Protein AF-A0A662H069-F1 (afdb_monomer_lite)

pLDDT: mean 81.94, std 18.05, range [30.98, 95.56]

Secondary structure (DSSP, 8-state):
---TT--S----------GGG--S--PPPGGGGGPPPPPPEEEE-SSSS--EEEE--GGGS-GGGEETTEE-HHHHHHHHHHHHHHHHHHHHHHHT-

Structure (mmCIF, N/CA/C/O backbone):
data_AF-A0A662H069-F1
#
_entry.id   AF-A0A662H069-F1
#
loop_
_atom_site.group_PDB
_atom_site.id
_atom_site.type_symbol
_atom_site.label_atom_id
_atom_site.label_alt_id
_atom_site.label_comp_id
_atom_site.label_asym_id
_atom_site.label_entity_id
_atom_site.label_seq_id
_atom_site.pdbx_PDB_ins_code
_atom_site.Cartn_x
_atom_site.Cartn_y
_atom_site.Cartn_z
_atom_site.occupancy
_atom_site.B_iso_or_equiv
_atom_site.auth_seq_id
_atom_site.auth_comp_id
_atom_site.auth_asym_id
_atom_site.auth_atom_id
_atom_site.pdbx_PDB_model_num
ATOM 1 N N . MET A 1 1 ? 33.102 15.039 -13.408 1.00 33.97 1 MET A N 1
ATOM 2 C CA . MET A 1 1 ? 32.515 14.651 -12.109 1.00 33.97 1 MET A CA 1
ATOM 3 C C . MET A 1 1 ? 31.035 15.016 -12.156 1.00 33.97 1 MET A C 1
ATOM 5 O O . MET A 1 1 ? 30.720 16.193 -12.072 1.00 33.97 1 MET A O 1
ATOM 9 N N . LYS A 1 2 ? 30.153 14.058 -12.478 1.00 30.98 2 LYS A N 1
ATOM 10 C CA . LYS A 1 2 ? 28.700 14.290 -12.577 1.00 30.98 2 LYS A CA 1
ATOM 11 C C . LYS A 1 2 ? 28.048 13.810 -11.280 1.00 30.98 2 LYS A C 1
ATOM 13 O O . LYS A 1 2 ? 28.227 12.659 -10.898 1.00 30.98 2 LYS A O 1
ATOM 18 N N . ASN A 1 3 ? 27.351 14.721 -10.608 1.00 40.41 3 ASN A N 1
ATOM 19 C CA . ASN A 1 3 ? 26.597 14.473 -9.384 1.00 40.41 3 ASN A CA 1
ATOM 20 C C . ASN A 1 3 ? 25.344 13.647 -9.711 1.00 40.41 3 ASN A C 1
ATOM 22 O O . ASN A 1 3 ? 24.364 14.209 -10.187 1.00 40.41 3 ASN A O 1
ATOM 26 N N . TYR A 1 4 ? 25.358 12.343 -9.432 1.00 40.56 4 TYR A N 1
ATOM 27 C CA . TYR A 1 4 ? 24.190 11.456 -9.578 1.00 40.56 4 TYR A CA 1
ATOM 28 C C . TYR A 1 4 ? 23.451 11.246 -8.247 1.00 40.56 4 TYR A C 1
ATOM 30 O O . TYR A 1 4 ? 23.030 10.147 -7.914 1.00 40.56 4 TYR A O 1
ATOM 38 N N . LEU A 1 5 ? 23.314 12.321 -7.468 1.00 38.25 5 LEU A N 1
ATOM 39 C CA . LEU A 1 5 ? 22.438 12.373 -6.288 1.00 38.25 5 LEU A CA 1
ATOM 40 C C . LEU A 1 5 ? 21.111 13.098 -6.576 1.00 38.25 5 LEU A C 1
ATOM 42 O O . LEU A 1 5 ? 20.307 13.270 -5.669 1.00 38.25 5 LEU A O 1
ATOM 46 N N . ASN A 1 6 ? 20.866 13.507 -7.824 1.00 37.88 6 ASN A N 1
ATOM 47 C CA . ASN A 1 6 ? 19.709 14.316 -8.201 1.00 37.88 6 ASN A CA 1
ATOM 48 C C . ASN A 1 6 ? 18.981 13.722 -9.407 1.00 37.88 6 ASN A C 1
ATOM 50 O O . ASN A 1 6 ? 19.111 14.247 -10.503 1.00 37.88 6 ASN A O 1
ATOM 54 N N . ASP A 1 7 ? 18.221 12.650 -9.198 1.00 37.69 7 ASP A N 1
ATOM 55 C CA . ASP A 1 7 ? 16.998 12.433 -9.988 1.00 37.69 7 ASP A CA 1
ATOM 56 C C . ASP A 1 7 ? 15.913 11.680 -9.200 1.00 37.69 7 ASP A C 1
ATOM 58 O O . ASP A 1 7 ? 15.023 11.038 -9.752 1.00 37.69 7 ASP A O 1
ATOM 62 N N . VAL A 1 8 ? 15.892 11.859 -7.871 1.00 44.19 8 VAL A N 1
ATOM 63 C CA . VAL A 1 8 ? 14.586 11.947 -7.210 1.00 44.19 8 VAL A CA 1
ATOM 64 C C . VAL A 1 8 ? 14.015 13.274 -7.679 1.00 44.19 8 VAL A C 1
ATOM 66 O O . VAL A 1 8 ? 14.314 14.330 -7.122 1.00 44.19 8 VAL A O 1
ATOM 69 N N . VAL A 1 9 ? 13.264 13.225 -8.776 1.00 44.34 9 VAL A N 1
ATOM 70 C CA . VAL A 1 9 ? 12.478 14.352 -9.255 1.00 44.34 9 VAL A CA 1
ATOM 71 C C . VAL A 1 9 ? 11.666 14.840 -8.057 1.00 44.34 9 VAL A C 1
ATOM 73 O O . VAL A 1 9 ? 10.742 14.164 -7.605 1.00 44.34 9 VAL A O 1
ATOM 76 N N . MET A 1 10 ? 12.011 16.020 -7.532 1.00 40.28 10 MET A N 1
ATOM 77 C CA . MET A 1 10 ? 11.160 16.805 -6.637 1.00 40.28 10 MET A CA 1
ATOM 78 C C . MET A 1 10 ? 9.925 17.303 -7.403 1.00 40.28 10 MET A C 1
ATOM 80 O O . MET A 1 10 ? 9.614 18.492 -7.436 1.00 40.28 10 MET A O 1
ATOM 84 N 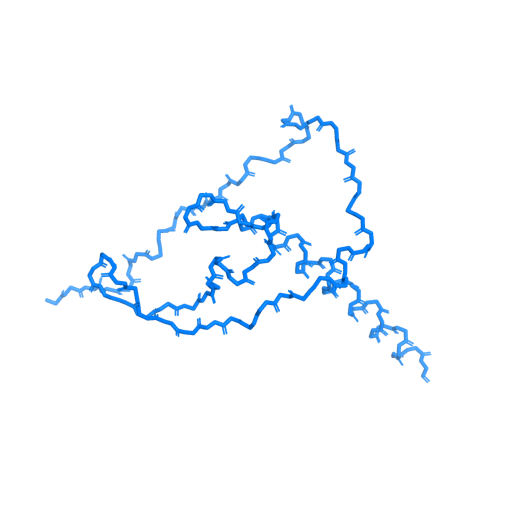N . ALA A 1 11 ? 9.201 16.405 -8.059 1.00 44.25 11 ALA A N 1
ATOM 85 C CA . ALA A 1 11 ? 7.818 16.650 -8.366 1.00 44.25 11 ALA A CA 1
ATOM 86 C C . ALA A 1 11 ? 7.117 16.407 -7.039 1.00 44.25 11 ALA A C 1
ATOM 88 O O . ALA A 1 11 ? 7.017 15.273 -6.577 1.00 44.25 11 ALA A O 1
ATOM 89 N N . ASN A 1 12 ? 6.634 17.468 -6.402 1.00 42.88 12 ASN A N 1
ATOM 90 C CA . ASN A 1 12 ? 5.528 17.307 -5.474 1.00 42.88 12 ASN A CA 1
ATOM 91 C C . ASN A 1 12 ? 4.397 16.656 -6.281 1.00 42.88 12 ASN A C 1
ATOM 93 O O . ASN A 1 12 ? 3.658 17.353 -6.979 1.00 42.88 12 ASN A O 1
ATOM 97 N N . ILE A 1 13 ? 4.312 15.319 -6.261 1.00 58.97 13 ILE A N 1
ATOM 98 C CA . ILE A 1 13 ? 3.253 14.567 -6.929 1.00 58.97 13 ILE A CA 1
ATOM 99 C C . ILE A 1 13 ? 1.986 14.868 -6.139 1.00 58.97 13 ILE A C 1
ATOM 101 O O . ILE A 1 13 ? 1.609 14.175 -5.197 1.00 58.97 13 ILE A O 1
ATOM 105 N N . THR A 1 14 ? 1.339 15.969 -6.503 1.00 65.25 14 THR A N 1
ATOM 106 C CA . THR A 1 14 ? 0.010 16.284 -6.013 1.00 65.25 14 THR A CA 1
ATOM 107 C C . THR A 1 14 ? -0.920 15.317 -6.708 1.00 65.25 14 THR A C 1
ATOM 109 O O . THR A 1 14 ? -1.137 15.419 -7.911 1.00 65.25 14 THR A O 1
ATOM 112 N N . ILE A 1 15 ? -1.452 14.358 -5.959 1.00 74.12 15 ILE A N 1
ATOM 113 C CA . ILE A 1 15 ? -2.49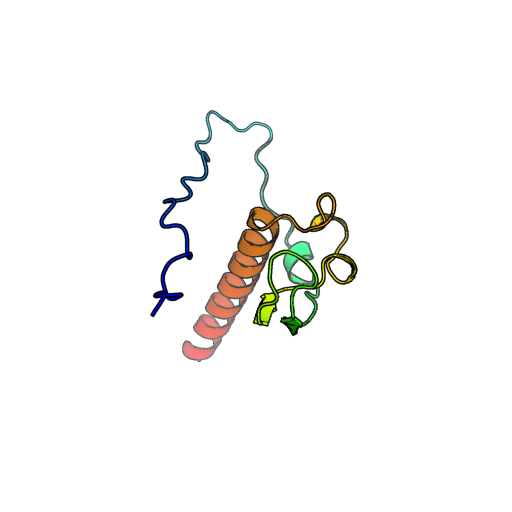1 13.465 -6.453 1.00 74.12 15 ILE A CA 1
ATOM 114 C C . ILE A 1 15 ? -3.824 14.217 -6.327 1.00 74.12 15 ILE A C 1
ATOM 116 O O . ILE A 1 15 ? -4.311 14.369 -5.202 1.00 74.12 15 ILE A O 1
ATOM 120 N N . PRO A 1 16 ? -4.459 14.677 -7.426 1.00 73.31 16 PRO A N 1
ATOM 121 C CA . PRO A 1 16 ? -5.770 15.307 -7.341 1.00 73.31 16 PRO A CA 1
ATOM 122 C C . PRO A 1 16 ? -6.759 14.263 -6.814 1.00 73.31 16 PRO A C 1
ATOM 124 O O . PRO A 1 16 ? -6.981 13.229 -7.439 1.00 73.31 16 PRO A O 1
ATOM 127 N N . SER A 1 17 ? -7.284 14.489 -5.610 1.00 78.81 17 SER A N 1
ATOM 128 C CA . SER A 1 17 ? -8.059 13.482 -4.867 1.00 78.81 17 SER A CA 1
ATOM 129 C C . SER A 1 17 ? -9.258 14.094 -4.133 1.00 78.81 17 SER A C 1
ATOM 131 O O . SER A 1 17 ? -9.789 13.510 -3.189 1.00 78.81 17 SER A O 1
ATOM 133 N N . LEU A 1 18 ? -9.719 15.273 -4.552 1.00 87.62 18 LEU A N 1
ATOM 134 C CA . LEU A 1 18 ? -10.919 15.882 -3.973 1.00 87.62 18 LEU A CA 1
ATOM 135 C C . LEU A 1 18 ? -12.165 15.052 -4.309 1.00 87.62 18 LEU A C 1
ATOM 137 O O . LEU A 1 18 ? -12.250 14.462 -5.385 1.00 87.62 18 LEU A O 1
ATOM 141 N N . SER A 1 19 ? -13.140 15.030 -3.396 1.00 87.50 19 SER A N 1
ATOM 142 C CA . SER A 1 19 ? -14.399 14.285 -3.5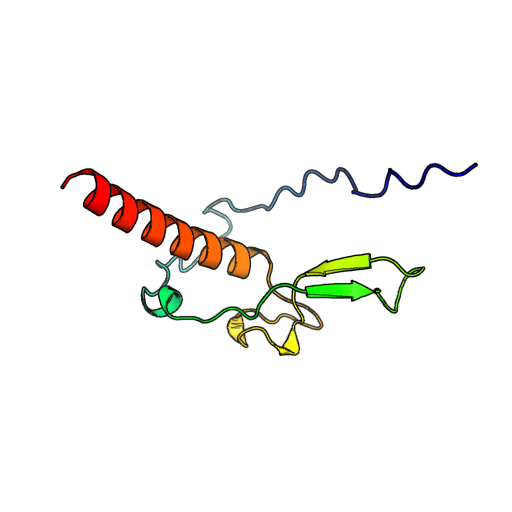61 1.00 87.50 19 SER A CA 1
ATOM 143 C C . SER A 1 19 ? -15.163 14.683 -4.823 1.00 87.50 19 SER A C 1
ATOM 145 O O . SER A 1 19 ? -15.726 13.820 -5.477 1.00 87.50 19 SER A O 1
ATOM 147 N N . LYS A 1 20 ? -15.095 15.959 -5.228 1.00 90.56 20 LYS A N 1
ATOM 148 C CA . LYS A 1 20 ? -15.706 16.471 -6.470 1.00 90.56 20 LYS A CA 1
ATOM 149 C C . LYS A 1 20 ? -15.197 15.813 -7.761 1.00 90.56 20 LYS A C 1
ATOM 151 O O . LYS A 1 20 ? -15.783 16.024 -8.810 1.00 90.56 20 LYS A O 1
ATOM 156 N N . PHE A 1 21 ? -14.090 15.072 -7.693 1.00 87.56 21 PHE A N 1
ATOM 157 C CA . PHE A 1 21 ? -13.529 14.314 -8.814 1.00 87.56 21 PHE A CA 1
ATOM 158 C C . PHE A 1 21 ? -13.792 12.804 -8.688 1.00 87.56 21 PHE A C 1
ATOM 160 O O . PHE A 1 21 ? -13.095 12.010 -9.317 1.00 87.56 21 PHE A O 1
ATOM 167 N N . LYS A 1 22 ? -14.725 12.386 -7.822 1.00 90.75 22 LYS A N 1
ATOM 168 C CA . LYS A 1 22 ? -15.025 10.979 -7.543 1.00 90.75 22 LYS A CA 1
ATOM 169 C C . LYS A 1 22 ? -16.527 10.740 -7.521 1.00 90.75 22 LYS A C 1
ATOM 171 O O . LYS A 1 22 ? -17.281 11.525 -6.960 1.00 90.75 22 LYS A O 1
ATOM 176 N N . GLU A 1 23 ? -16.924 9.587 -8.033 1.00 90.69 23 GLU A N 1
ATOM 177 C CA . GLU A 1 23 ? -18.284 9.063 -7.944 1.00 90.69 23 GLU A CA 1
ATOM 178 C C . GLU A 1 23 ? -18.237 7.630 -7.400 1.00 90.69 23 GLU A C 1
ATOM 180 O O . GLU A 1 23 ? -17.207 6.959 -7.488 1.00 90.69 23 GLU A O 1
ATOM 185 N N . GLY A 1 24 ? -19.335 7.162 -6.796 1.00 91.62 24 GLY A N 1
ATOM 186 C CA . GLY A 1 24 ? -19.439 5.779 -6.311 1.00 91.62 24 GLY A CA 1
ATOM 187 C C . GLY A 1 24 ? -18.474 5.412 -5.174 1.00 91.62 24 GLY A C 1
ATOM 188 O O . GLY A 1 24 ? -18.031 4.261 -5.105 1.00 91.62 24 GLY A O 1
ATOM 189 N N . ILE A 1 25 ? -18.139 6.376 -4.304 1.00 91.06 25 ILE A N 1
ATOM 190 C CA . ILE A 1 25 ? -17.266 6.173 -3.136 1.00 91.06 25 ILE A CA 1
ATOM 191 C C . ILE A 1 25 ? -17.881 5.111 -2.219 1.00 91.06 25 ILE A C 1
ATOM 193 O O . ILE A 1 25 ? -19.045 5.208 -1.834 1.00 91.06 25 ILE A O 1
ATOM 197 N N . ARG A 1 26 ? -17.082 4.099 -1.884 1.00 90.56 26 ARG A N 1
ATOM 198 C CA . ARG A 1 26 ? -17.444 2.967 -1.029 1.00 90.56 26 ARG A CA 1
ATOM 199 C C . ARG A 1 26 ? -16.275 2.641 -0.110 1.00 90.56 26 ARG A C 1
ATOM 201 O O . ARG A 1 26 ? -15.124 2.894 -0.472 1.00 90.56 26 ARG A O 1
ATOM 208 N N . ASP A 1 27 ? -16.582 2.068 1.045 1.00 88.81 27 ASP A N 1
ATOM 209 C CA . ASP A 1 27 ? -15.558 1.558 1.949 1.00 88.81 27 ASP A CA 1
ATOM 210 C C . ASP A 1 27 ? -14.843 0.349 1.336 1.00 88.81 27 ASP A C 1
ATOM 212 O O . ASP A 1 27 ? -15.414 -0.407 0.543 1.00 88.81 27 ASP A O 1
ATOM 216 N N . LEU A 1 28 ? -13.573 0.173 1.704 1.00 85.56 28 LEU A N 1
ATOM 217 C CA . LEU A 1 28 ? -12.815 -1.022 1.347 1.00 85.56 28 LEU A CA 1
ATOM 218 C C . LEU A 1 28 ? -13.417 -2.239 2.051 1.00 85.56 28 LEU A C 1
ATOM 220 O O . LEU A 1 28 ? -13.652 -2.214 3.260 1.00 85.56 28 LEU A O 1
ATOM 224 N N . ASP A 1 29 ? -13.614 -3.316 1.293 1.00 84.69 29 ASP A N 1
ATOM 225 C CA . ASP A 1 29 ? -14.075 -4.586 1.844 1.00 84.69 29 ASP A CA 1
ATOM 226 C C . ASP A 1 29 ? -13.067 -5.094 2.898 1.00 84.69 29 ASP A C 1
ATOM 228 O O . ASP A 1 29 ? -11.870 -5.179 2.600 1.00 84.69 29 ASP A O 1
ATOM 232 N N . PRO A 1 30 ? -13.503 -5.451 4.122 1.00 82.19 30 PRO A N 1
ATOM 233 C CA . PRO A 1 30 ? -12.619 -5.987 5.155 1.00 82.19 30 PRO A CA 1
ATOM 234 C C . PRO A 1 30 ? -11.794 -7.204 4.713 1.00 82.19 30 PRO A C 1
ATOM 236 O O . PRO A 1 30 ? -10.688 -7.395 5.218 1.00 82.19 30 PRO A O 1
ATOM 239 N N . SER A 1 31 ? -12.276 -8.002 3.755 1.00 85.06 31 SER A N 1
ATOM 240 C CA . SER A 1 31 ? -11.536 -9.133 3.171 1.00 85.06 31 SER A CA 1
ATOM 241 C C . SER A 1 31 ? -10.211 -8.719 2.518 1.00 85.06 31 SER A C 1
ATOM 243 O O . SER A 1 31 ? -9.283 -9.526 2.452 1.00 85.06 31 SER A O 1
ATOM 245 N N . MET A 1 32 ? -10.054 -7.442 2.144 1.00 86.12 32 MET A N 1
ATOM 246 C CA . MET A 1 32 ? -8.790 -6.876 1.652 1.00 86.12 32 MET A CA 1
ATOM 247 C C . MET A 1 32 ? -7.644 -7.009 2.669 1.00 86.12 32 MET A C 1
ATOM 249 O O . MET A 1 32 ? -6.466 -7.022 2.303 1.00 86.12 32 MET A O 1
ATOM 253 N N . LEU A 1 33 ? -7.961 -7.154 3.960 1.00 86.00 33 LEU A N 1
ATOM 254 C CA . LEU A 1 33 ? -6.972 -7.404 5.005 1.00 86.00 33 LEU A CA 1
ATOM 255 C C . LEU A 1 33 ? -6.293 -8.770 4.883 1.00 86.00 33 LEU A C 1
ATOM 257 O O . LEU A 1 33 ? -5.145 -8.895 5.310 1.00 86.00 33 LEU A O 1
ATOM 261 N N . GLU A 1 34 ? -6.954 -9.759 4.288 1.00 89.25 34 GLU A N 1
ATOM 262 C CA . GLU A 1 34 ? -6.441 -11.129 4.161 1.00 89.25 34 GLU A CA 1
ATOM 263 C C . GLU A 1 34 ? -5.524 -11.301 2.939 1.00 89.25 34 GLU A C 1
ATOM 265 O O . GLU A 1 34 ? -4.844 -12.315 2.782 1.00 89.25 34 GLU A O 1
ATOM 270 N N . ILE A 1 35 ? -5.439 -10.273 2.091 1.00 89.69 35 ILE A N 1
ATOM 271 C CA . ILE A 1 35 ? -4.615 -10.280 0.884 1.00 89.69 35 ILE A CA 1
ATOM 272 C C . ILE A 1 35 ? -3.144 -10.394 1.256 1.00 89.69 35 ILE A C 1
ATOM 274 O O . ILE A 1 35 ? -2.613 -9.583 2.020 1.00 89.69 35 ILE A O 1
ATOM 278 N N . ARG A 1 36 ? -2.461 -11.385 0.689 1.00 90.50 36 ARG A N 1
ATOM 279 C CA . ARG A 1 36 ? -1.018 -11.549 0.856 1.00 90.50 36 ARG A CA 1
ATOM 280 C C . ARG A 1 36 ? -0.303 -10.761 -0.229 1.00 90.50 36 ARG A C 1
ATOM 282 O O . ARG A 1 36 ? -0.469 -11.043 -1.411 1.00 90.50 36 ARG A O 1
ATOM 289 N N . LEU A 1 37 ? 0.468 -9.765 0.192 1.00 93.12 37 LEU A N 1
ATOM 290 C CA . LEU A 1 37 ? 1.402 -9.080 -0.691 1.00 93.12 37 LEU A CA 1
ATOM 291 C C . LEU A 1 37 ? 2.691 -9.915 -0.769 1.00 93.12 37 LEU A C 1
ATOM 293 O O . LEU A 1 37 ? 3.107 -10.455 0.263 1.00 93.12 37 LEU A O 1
ATOM 297 N N . PRO A 1 38 ? 3.312 -10.043 -1.953 1.00 94.69 38 PRO A N 1
ATOM 298 C CA . PRO A 1 38 ? 4.627 -10.657 -2.076 1.00 94.69 38 PRO A CA 1
ATOM 299 C C . PRO A 1 38 ? 5.665 -9.845 -1.283 1.00 94.69 38 PRO A C 1
ATOM 301 O O . PRO A 1 38 ? 5.430 -8.674 -0.974 1.00 94.69 38 PRO A O 1
ATOM 304 N N . PRO A 1 39 ? 6.813 -10.434 -0.918 1.00 93.94 39 PRO A N 1
ATOM 305 C CA . PRO A 1 39 ? 7.888 -9.675 -0.295 1.00 93.94 39 PRO A CA 1
ATOM 306 C C . PRO A 1 39 ? 8.460 -8.644 -1.285 1.00 93.94 39 PRO A C 1
ATOM 308 O O . PRO A 1 39 ? 8.598 -8.960 -2.471 1.00 93.94 39 PRO A O 1
ATOM 311 N N . PRO A 1 40 ? 8.831 -7.434 -0.825 1.00 94.00 40 PRO A N 1
ATOM 312 C CA . PRO A 1 40 ? 9.584 -6.504 -1.656 1.00 94.00 40 PRO A CA 1
ATOM 313 C C . PRO A 1 40 ? 10.960 -7.094 -1.989 1.00 94.00 40 PRO A C 1
ATOM 315 O O . PRO A 1 40 ? 11.526 -7.864 -1.207 1.00 94.00 40 PRO A O 1
ATOM 318 N N . ARG A 1 41 ? 11.508 -6.726 -3.146 1.00 94.44 41 ARG A N 1
ATOM 319 C CA . ARG A 1 41 ? 12.796 -7.219 -3.649 1.00 94.44 41 ARG A CA 1
ATOM 320 C C . ARG A 1 41 ? 13.713 -6.069 -4.022 1.00 94.44 41 ARG A C 1
ATOM 322 O O . ARG A 1 41 ? 13.242 -4.990 -4.369 1.00 94.44 41 ARG A O 1
ATOM 329 N N . ILE A 1 42 ? 15.012 -6.344 -3.977 1.00 92.94 42 ILE A N 1
ATOM 330 C CA . ILE A 1 42 ? 16.036 -5.518 -4.614 1.00 92.94 42 ILE A CA 1
ATOM 331 C C . ILE A 1 42 ? 16.293 -6.115 -5.998 1.00 92.94 42 ILE A C 1
ATOM 333 O O . ILE A 1 42 ? 16.476 -7.330 -6.103 1.00 92.94 42 ILE A O 1
ATOM 337 N N . TYR A 1 43 ? 16.294 -5.297 -7.042 1.00 89.12 43 TYR A N 1
ATOM 338 C CA . TYR A 1 43 ? 16.580 -5.740 -8.407 1.00 89.12 43 TYR A CA 1
ATOM 339 C C . TYR A 1 43 ? 17.329 -4.660 -9.185 1.00 89.12 43 TYR A C 1
ATOM 341 O O . TYR A 1 43 ? 17.296 -3.486 -8.826 1.00 89.12 43 TYR A O 1
ATOM 349 N N . GLU A 1 44 ? 18.022 -5.067 -10.245 1.00 90.62 44 GLU A N 1
ATOM 350 C CA . GLU A 1 44 ? 18.643 -4.144 -11.191 1.00 90.62 44 GLU A CA 1
ATOM 351 C C . GLU A 1 44 ? 17.683 -3.892 -12.353 1.00 90.62 44 GLU A C 1
ATOM 353 O O . GLU A 1 44 ? 17.167 -4.834 -12.961 1.00 90.62 44 GLU A O 1
ATOM 358 N N . ARG A 1 45 ? 17.407 -2.620 -12.647 1.00 86.81 45 ARG A N 1
ATOM 359 C CA . ARG A 1 45 ? 16.549 -2.251 -13.771 1.00 86.81 45 ARG A CA 1
ATOM 360 C C . ARG A 1 45 ? 17.274 -2.521 -15.090 1.00 86.81 45 ARG A C 1
ATOM 362 O O . ARG A 1 45 ? 18.400 -2.073 -15.286 1.00 86.81 45 ARG A O 1
ATOM 369 N N . VAL A 1 46 ? 16.602 -3.241 -15.987 1.00 83.25 46 VAL A N 1
ATOM 370 C CA . VAL A 1 46 ? 17.156 -3.644 -17.292 1.00 83.25 46 VAL A CA 1
ATOM 371 C C . VAL A 1 46 ? 17.195 -2.469 -18.281 1.00 83.25 46 VAL A C 1
ATOM 373 O O . VAL A 1 46 ? 18.077 -2.412 -19.134 1.00 83.25 46 VAL A O 1
ATOM 376 N N . GLU A 1 47 ? 16.276 -1.510 -18.145 1.00 73.50 47 GLU A N 1
ATOM 377 C CA . GLU A 1 47 ? 16.167 -0.321 -19.000 1.00 73.50 47 GLU A CA 1
ATOM 378 C C . GLU A 1 47 ? 16.685 0.954 -18.299 1.00 73.50 47 GLU A C 1
ATOM 380 O O . GLU A 1 47 ? 16.753 1.034 -17.069 1.00 73.50 47 GLU A O 1
ATOM 38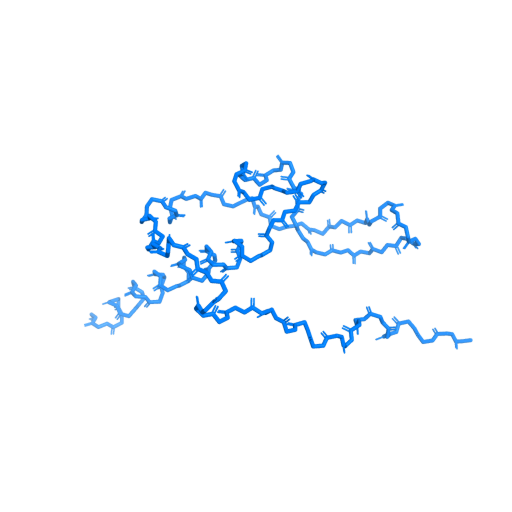5 N N . ASP A 1 48 ? 17.066 1.964 -19.088 1.00 58.03 48 ASP A N 1
ATOM 386 C CA . ASP A 1 48 ? 17.521 3.287 -18.628 1.00 58.03 48 ASP A CA 1
ATOM 387 C C . ASP A 1 48 ? 18.746 3.288 -17.697 1.00 58.03 48 ASP A C 1
ATOM 389 O O . ASP A 1 48 ? 18.711 3.786 -16.568 1.00 58.03 48 ASP A O 1
ATOM 393 N N . GLY A 1 49 ? 19.867 2.769 -18.207 1.00 63.03 49 GLY A N 1
ATOM 394 C CA . GLY A 1 49 ? 21.201 3.037 -17.656 1.00 63.03 49 GLY A CA 1
ATOM 395 C C . GLY A 1 49 ? 21.648 2.158 -16.489 1.00 63.03 49 GLY A C 1
ATOM 396 O O . GLY A 1 49 ? 22.767 2.357 -16.023 1.00 63.03 49 GLY A O 1
ATOM 397 N N . GLY A 1 50 ? 20.836 1.179 -16.073 1.00 69.56 50 GLY A N 1
ATOM 398 C CA . GLY A 1 50 ? 21.164 0.257 -14.985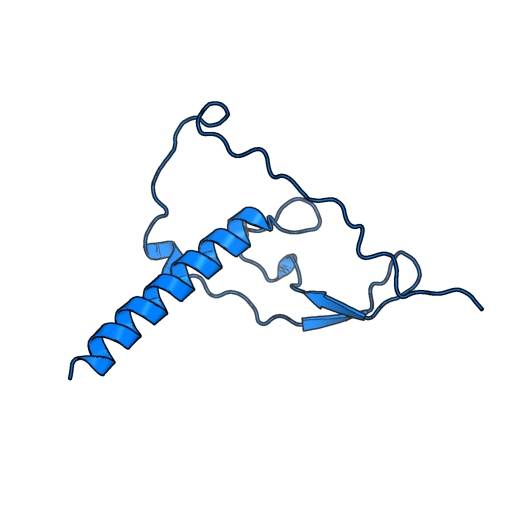 1.00 69.56 50 GLY A CA 1
ATOM 399 C C . GLY A 1 50 ? 21.127 0.943 -13.617 1.00 69.56 50 GLY A C 1
ATOM 400 O O . GLY A 1 50 ? 21.708 2.005 -13.393 1.00 69.56 50 GLY A O 1
ATOM 401 N N . GLY A 1 51 ? 20.412 0.347 -12.671 1.00 81.94 51 GLY A N 1
ATOM 402 C CA . GLY A 1 51 ? 20.296 0.890 -11.322 1.00 81.94 51 GLY A CA 1
ATOM 403 C C . GLY A 1 51 ? 19.638 -0.102 -10.383 1.00 81.94 51 GLY A C 1
ATOM 404 O O . GLY A 1 51 ? 18.681 -0.772 -10.768 1.00 81.94 51 GLY A O 1
ATOM 405 N N . MET A 1 52 ? 20.160 -0.199 -9.157 1.00 88.12 52 MET A N 1
ATOM 406 C CA . MET A 1 52 ? 19.512 -0.983 -8.109 1.00 88.12 52 MET A CA 1
ATOM 407 C C . MET A 1 52 ? 18.285 -0.247 -7.578 1.00 88.12 52 MET A C 1
ATOM 409 O O . MET A 1 52 ? 18.378 0.891 -7.118 1.00 88.12 52 MET A O 1
ATOM 413 N N . GLU A 1 53 ? 17.155 -0.938 -7.590 1.00 89.25 53 GLU A N 1
ATOM 414 C CA . GLU A 1 53 ? 15.868 -0.469 -7.094 1.00 89.25 53 GLU A CA 1
ATOM 415 C C . GLU A 1 53 ? 15.326 -1.405 -6.017 1.00 89.25 53 GLU A C 1
ATOM 417 O O . GLU A 1 53 ? 15.722 -2.567 -5.919 1.00 89.25 53 GLU A O 1
ATOM 422 N N . ILE A 1 54 ? 14.394 -0.889 -5.213 1.00 90.81 54 ILE A N 1
ATOM 423 C CA . ILE A 1 54 ? 13.611 -1.668 -4.254 1.00 90.81 54 ILE A CA 1
ATOM 424 C C . ILE A 1 54 ? 12.146 -1.543 -4.647 1.00 90.81 54 ILE A C 1
ATOM 426 O O . ILE A 1 54 ? 11.622 -0.432 -4.722 1.00 90.81 54 ILE A O 1
ATOM 430 N N . GLY A 1 55 ? 11.468 -2.667 -4.852 1.00 91.81 55 GLY A N 1
ATOM 431 C CA . GLY A 1 55 ? 10.082 -2.642 -5.301 1.00 91.81 55 GLY A CA 1
ATOM 432 C C . GLY A 1 55 ? 9.403 -4.002 -5.294 1.00 91.81 55 GLY A C 1
ATOM 433 O O . GLY A 1 55 ? 9.822 -4.930 -4.600 1.00 91.81 55 GLY A O 1
ATOM 434 N N . PHE A 1 56 ? 8.331 -4.100 -6.076 1.00 93.69 56 PHE A N 1
ATOM 435 C CA . PHE A 1 56 ? 7.566 -5.324 -6.287 1.00 93.69 56 PHE A CA 1
ATOM 436 C C . PHE A 1 56 ? 7.646 -5.743 -7.750 1.00 93.69 56 PHE A C 1
ATOM 438 O O . PHE A 1 56 ? 7.636 -4.897 -8.640 1.00 93.69 56 PHE A O 1
ATOM 445 N N . ILE A 1 57 ? 7.648 -7.053 -7.982 1.00 93.06 57 ILE A N 1
ATOM 446 C CA . ILE A 1 57 ? 7.437 -7.622 -9.312 1.00 93.06 57 ILE A CA 1
ATOM 447 C C . ILE A 1 57 ? 5.929 -7.611 -9.582 1.00 93.06 57 ILE A C 1
ATOM 449 O O . ILE A 1 57 ? 5.157 -8.188 -8.808 1.00 93.06 57 ILE A O 1
ATOM 453 N N . ALA A 1 58 ? 5.493 -6.916 -10.633 1.00 93.19 58 ALA A N 1
ATOM 454 C CA . ALA A 1 58 ? 4.074 -6.674 -10.898 1.00 93.19 58 ALA A CA 1
ATOM 455 C C . ALA A 1 58 ? 3.290 -7.983 -11.098 1.00 93.19 58 ALA A C 1
ATOM 457 O O . ALA A 1 58 ? 2.174 -8.136 -10.603 1.00 93.19 58 ALA A O 1
ATOM 458 N N . GLU A 1 59 ? 3.906 -8.971 -11.739 1.00 94.75 59 GLU A N 1
ATOM 459 C CA . GLU A 1 59 ? 3.357 -10.296 -12.019 1.00 94.75 59 GLU A CA 1
ATOM 460 C C . GLU A 1 59 ? 3.153 -11.148 -10.761 1.00 94.75 59 GLU A C 1
ATOM 462 O O . GLU A 1 59 ? 2.409 -12.130 -10.795 1.00 94.75 59 GLU A O 1
ATOM 467 N N . GLU A 1 60 ? 3.774 -10.778 -9.641 1.00 95.19 60 GLU A N 1
ATOM 468 C CA . GLU A 1 60 ? 3.596 -11.440 -8.345 1.00 95.19 60 GLU A CA 1
ATOM 469 C C . GLU A 1 60 ? 2.516 -10.764 -7.493 1.00 95.19 60 GLU A C 1
ATOM 471 O O . GLU A 1 60 ? 2.011 -11.356 -6.537 1.00 95.19 60 GLU A O 1
ATOM 476 N N . LEU A 1 61 ? 2.136 -9.527 -7.827 1.00 95.25 61 LEU A N 1
ATOM 477 C CA . LEU A 1 61 ? 1.070 -8.824 -7.124 1.00 95.25 61 LEU A CA 1
ATOM 478 C C . LEU A 1 61 ? -0.302 -9.416 -7.476 1.00 95.25 61 LEU A C 1
ATOM 480 O O . LEU A 1 61 ? -0.496 -9.922 -8.582 1.00 95.25 61 LEU A O 1
ATOM 484 N N . PRO A 1 62 ? -1.291 -9.340 -6.574 1.00 93.81 62 PRO A N 1
ATOM 485 C CA . PRO A 1 62 ? -2.682 -9.630 -6.904 1.00 93.81 62 PRO A CA 1
ATOM 486 C C . PRO A 1 62 ? -3.166 -8.867 -8.145 1.00 93.81 62 PRO A C 1
ATOM 488 O O . PRO A 1 62 ? -2.811 -7.706 -8.331 1.00 93.81 62 PRO A O 1
ATOM 491 N N . GLU A 1 63 ? -4.009 -9.496 -8.966 1.00 93.12 63 GLU A N 1
ATOM 492 C CA . GLU A 1 63 ? -4.446 -8.953 -10.264 1.00 93.12 63 GLU A CA 1
ATOM 493 C C . GLU A 1 63 ? -5.032 -7.539 -10.166 1.00 93.12 63 GLU A C 1
ATOM 495 O O . GLU A 1 63 ? -4.674 -6.667 -10.949 1.00 93.12 63 GLU A O 1
ATOM 500 N N . PHE A 1 64 ? -5.852 -7.268 -9.150 1.00 90.69 64 PHE A N 1
ATOM 501 C CA . PHE A 1 64 ? -6.482 -5.958 -8.959 1.00 90.69 64 PHE A CA 1
ATOM 502 C C . PHE A 1 64 ? -5.490 -4.835 -8.580 1.00 90.69 64 PHE A C 1
ATOM 504 O O . PHE A 1 64 ? -5.871 -3.666 -8.566 1.00 90.69 64 PHE A O 1
ATOM 511 N N . LEU A 1 65 ? -4.237 -5.173 -8.244 1.00 93.62 65 LEU A N 1
ATOM 512 C CA . LEU A 1 65 ? -3.148 -4.211 -8.059 1.00 93.62 65 LEU A CA 1
ATOM 513 C C . LEU A 1 65 ? -2.329 -3.999 -9.329 1.00 93.62 65 LEU A C 1
ATOM 515 O O . LEU A 1 65 ? -1.578 -3.031 -9.381 1.00 93.62 65 LEU A O 1
ATOM 519 N N . ARG A 1 66 ? -2.442 -4.861 -10.340 1.00 94.44 66 ARG A N 1
ATOM 520 C CA . ARG A 1 66 ? -1.679 -4.733 -11.587 1.00 94.44 66 ARG A CA 1
ATOM 521 C C . ARG A 1 66 ? -2.306 -3.680 -12.487 1.00 94.44 66 ARG A C 1
ATOM 523 O O . ARG A 1 66 ? -3.526 -3.522 -12.530 1.00 94.44 66 ARG A O 1
ATOM 530 N N . ARG A 1 67 ? -1.470 -2.948 -13.219 1.00 93.38 67 ARG A N 1
ATOM 531 C CA . ARG A 1 67 ? -1.922 -1.912 -14.147 1.00 93.38 67 ARG A CA 1
ATOM 532 C C . ARG A 1 67 ? -0.912 -1.719 -15.271 1.00 93.38 67 ARG A C 1
ATOM 534 O O . ARG A 1 67 ? 0.170 -1.193 -15.030 1.00 93.38 67 ARG A O 1
ATOM 541 N N . GLY A 1 68 ? -1.291 -2.102 -16.493 1.00 90.88 68 GLY A N 1
ATOM 542 C CA . GLY A 1 68 ? -0.354 -2.142 -17.622 1.00 90.88 68 GLY A CA 1
ATOM 543 C C . GLY A 1 68 ? 0.851 -3.023 -17.284 1.00 90.88 68 GLY A C 1
ATOM 544 O O . GLY A 1 68 ? 0.670 -4.078 -16.680 1.00 90.88 68 GLY A O 1
ATOM 545 N N . ASP A 1 69 ? 2.054 -2.531 -17.573 1.00 87.69 69 ASP A N 1
ATOM 546 C CA . ASP A 1 69 ? 3.328 -3.205 -17.269 1.00 87.69 69 ASP A CA 1
ATOM 547 C C . ASP A 1 69 ? 3.828 -2.954 -15.827 1.00 87.69 69 ASP A C 1
ATOM 549 O O . ASP A 1 69 ? 4.988 -3.185 -15.501 1.00 87.69 69 ASP A O 1
ATOM 553 N N . GLY A 1 70 ? 2.964 -2.444 -14.941 1.00 91.12 70 GLY A N 1
ATOM 554 C CA . GLY A 1 70 ? 3.300 -2.122 -13.555 1.00 91.12 70 GLY A CA 1
ATOM 555 C C . GLY A 1 70 ? 2.150 -2.388 -12.587 1.00 91.12 70 GLY A C 1
ATOM 556 O O . GLY A 1 70 ? 1.344 -3.306 -12.763 1.00 91.12 70 GLY A O 1
ATOM 557 N N . TYR A 1 71 ? 2.060 -1.578 -11.531 1.00 93.62 71 TYR A N 1
ATOM 558 C CA . TYR A 1 71 ? 1.027 -1.711 -10.504 1.00 93.62 71 TYR A CA 1
ATOM 559 C C . TYR A 1 71 ? 0.470 -0.360 -10.038 1.00 93.62 71 TYR A C 1
ATOM 561 O O . TYR A 1 71 ? 1.119 0.683 -10.128 1.00 93.62 71 TYR A O 1
ATOM 569 N N . ASP A 1 72 ? -0.758 -0.368 -9.520 1.00 92.38 72 ASP A N 1
ATOM 570 C CA . ASP A 1 72 ? -1.413 0.816 -8.976 1.00 92.38 72 ASP A CA 1
ATOM 571 C C . ASP A 1 72 ? -0.880 1.130 -7.569 1.00 92.38 72 ASP A C 1
ATOM 573 O O . ASP A 1 72 ? -1.304 0.565 -6.556 1.00 92.38 72 ASP A O 1
ATOM 577 N N . LEU A 1 73 ? 0.064 2.071 -7.504 1.00 90.12 73 LEU A N 1
ATOM 578 C CA . LEU A 1 73 ? 0.670 2.516 -6.250 1.00 90.12 73 LEU A CA 1
ATOM 579 C C . LEU A 1 73 ? -0.366 3.061 -5.252 1.00 90.12 73 LEU A C 1
ATOM 581 O O . LEU A 1 73 ? -0.210 2.861 -4.047 1.00 90.12 73 LEU A O 1
ATOM 585 N N . LYS A 1 74 ? -1.436 3.726 -5.715 1.00 89.94 74 LYS A N 1
ATOM 586 C CA . LYS A 1 74 ? -2.454 4.287 -4.810 1.00 89.94 74 LYS A CA 1
ATOM 587 C C . LYS A 1 74 ? -3.228 3.170 -4.123 1.00 89.94 74 LYS A C 1
ATOM 589 O O . LYS A 1 74 ? -3.459 3.247 -2.917 1.00 89.94 74 LYS A O 1
ATOM 594 N N . ALA A 1 75 ? -3.600 2.136 -4.874 1.00 91.38 75 ALA A N 1
ATOM 595 C CA . ALA A 1 75 ? -4.277 0.969 -4.326 1.00 91.38 75 ALA A CA 1
ATOM 596 C C . ALA A 1 75 ? -3.374 0.207 -3.341 1.00 91.38 75 ALA A C 1
ATOM 598 O O . ALA A 1 75 ? -3.811 -0.127 -2.238 1.00 91.38 75 ALA A O 1
ATOM 599 N N . LEU A 1 76 ? -2.097 0.011 -3.690 1.00 92.75 76 LEU A N 1
ATOM 600 C CA . LEU A 1 76 ? -1.122 -0.634 -2.809 1.00 92.75 76 LEU A CA 1
ATOM 601 C C . LEU A 1 76 ? -0.968 0.121 -1.478 1.00 92.75 76 LEU A C 1
ATOM 603 O O . LEU A 1 76 ? -1.064 -0.485 -0.410 1.00 92.75 76 LEU A O 1
ATOM 607 N N . VAL A 1 77 ? -0.785 1.445 -1.528 1.00 91.94 77 VAL A N 1
ATOM 608 C CA . VAL A 1 77 ? -0.659 2.287 -0.327 1.00 91.94 77 VAL A CA 1
ATOM 609 C C . VAL A 1 77 ? -1.924 2.232 0.531 1.00 91.94 77 VAL A C 1
ATOM 611 O O . VAL A 1 77 ? -1.818 2.116 1.750 1.00 91.94 77 VAL A O 1
ATOM 614 N N . ALA A 1 78 ? -3.117 2.254 -0.072 1.00 91.69 78 ALA A N 1
ATOM 615 C CA . ALA A 1 78 ? -4.375 2.156 0.670 1.00 91.69 78 ALA A CA 1
ATOM 616 C C . ALA A 1 78 ? -4.507 0.822 1.432 1.00 91.69 78 ALA A C 1
ATOM 618 O O . ALA A 1 78 ? -4.934 0.805 2.587 1.00 91.69 78 ALA A O 1
ATOM 619 N N . ILE A 1 79 ? -4.090 -0.294 0.825 1.00 92.38 79 ILE A N 1
ATOM 620 C CA . ILE A 1 79 ? -4.114 -1.620 1.466 1.00 92.38 79 ILE A CA 1
ATOM 621 C C . ILE A 1 79 ? -3.079 -1.717 2.583 1.00 92.38 79 ILE A C 1
ATOM 623 O O . ILE A 1 79 ? -3.375 -2.263 3.647 1.00 92.38 79 ILE A O 1
ATOM 627 N N . LEU A 1 80 ? -1.876 -1.180 2.367 1.00 92.81 80 LEU A N 1
ATOM 628 C CA . LEU A 1 80 ? -0.852 -1.112 3.408 1.00 92.81 80 LEU A CA 1
ATOM 629 C C . LEU A 1 80 ? -1.337 -0.280 4.599 1.00 92.81 80 LEU A C 1
ATOM 631 O O . LEU A 1 80 ? -1.230 -0.744 5.731 1.00 92.81 80 LEU A O 1
ATOM 635 N N . ALA A 1 81 ? -1.945 0.885 4.354 1.00 93.31 81 ALA A N 1
ATOM 636 C CA . ALA A 1 81 ? -2.535 1.713 5.402 1.00 93.31 81 ALA A CA 1
ATOM 637 C C . ALA A 1 81 ? -3.616 0.949 6.185 1.00 93.31 81 ALA A C 1
ATOM 639 O O . ALA A 1 81 ? -3.569 0.910 7.411 1.00 93.31 81 ALA A O 1
ATOM 640 N N . LEU A 1 82 ? -4.526 0.253 5.493 1.00 92.00 82 LEU A N 1
ATOM 641 C CA . LEU A 1 82 ? -5.560 -0.571 6.127 1.00 92.00 82 LEU A CA 1
ATOM 642 C C . LEU A 1 82 ? -4.960 -1.673 7.022 1.00 92.00 82 LEU A C 1
ATOM 644 O O . LEU A 1 82 ? -5.414 -1.886 8.150 1.00 92.00 82 LEU A O 1
ATOM 648 N N . LYS A 1 83 ? -3.917 -2.361 6.542 1.00 92.94 83 LYS A N 1
ATOM 649 C CA . LYS A 1 83 ? -3.207 -3.398 7.305 1.00 92.94 83 LYS A CA 1
ATOM 650 C C . LYS A 1 83 ? -2.494 -2.820 8.529 1.00 92.94 83 LYS A C 1
ATOM 652 O O . LYS A 1 83 ? -2.603 -3.399 9.608 1.00 92.94 83 LYS A O 1
ATOM 657 N N . VAL A 1 84 ? -1.814 -1.681 8.386 1.00 94.69 84 VAL A N 1
ATOM 658 C CA . VAL A 1 84 ? -1.136 -0.988 9.494 1.00 94.69 84 VAL A CA 1
ATOM 659 C C . VAL A 1 84 ? -2.143 -0.547 10.553 1.00 94.69 84 VAL A C 1
ATOM 661 O O . VAL A 1 84 ? -1.960 -0.877 11.720 1.00 94.69 84 VAL A O 1
ATOM 664 N N . SER A 1 85 ? -3.261 0.071 10.166 1.00 92.50 85 SER A N 1
ATOM 665 C CA . SER A 1 85 ? -4.301 0.475 11.121 1.00 92.50 85 SER A CA 1
ATOM 666 C C . SER A 1 85 ? -4.892 -0.709 11.894 1.00 92.50 85 SER A C 1
ATOM 668 O O . SER A 1 85 ? -5.202 -0.585 13.082 1.00 92.50 85 SER A O 1
ATOM 670 N N . ARG A 1 86 ? -5.016 -1.891 11.267 1.00 91.44 86 ARG A N 1
ATOM 671 C CA . ARG A 1 86 ? -5.400 -3.122 11.982 1.00 91.44 86 ARG A CA 1
ATOM 672 C C . ARG A 1 86 ? -4.344 -3.511 13.018 1.00 91.44 86 ARG A C 1
ATOM 674 O O . ARG A 1 86 ? -4.710 -3.800 14.154 1.00 91.44 86 ARG A O 1
ATOM 681 N N . LEU A 1 87 ? -3.061 -3.500 12.652 1.00 93.56 87 LEU A N 1
ATOM 682 C CA . LEU A 1 87 ? -1.962 -3.821 13.571 1.00 93.56 87 LEU A CA 1
ATOM 683 C C . LEU A 1 87 ? -1.912 -2.858 14.763 1.00 93.56 87 LEU A C 1
ATOM 685 O O . LEU A 1 87 ? -1.799 -3.306 15.900 1.00 93.56 87 LEU A O 1
ATOM 689 N N . GLU A 1 88 ? -2.058 -1.556 14.525 1.00 95.19 88 GLU A N 1
ATOM 690 C CA . GLU A 1 88 ? -2.092 -0.531 15.575 1.00 95.19 88 GLU A CA 1
ATOM 691 C C . GLU A 1 88 ? -3.256 -0.752 16.551 1.00 95.19 88 GLU A C 1
ATOM 693 O O . GLU A 1 88 ? -3.081 -0.653 17.768 1.00 95.19 88 GLU A O 1
ATOM 698 N N . LYS A 1 89 ? -4.436 -1.115 16.029 1.00 93.50 89 LYS A N 1
ATOM 699 C CA . LYS A 1 89 ? -5.622 -1.427 16.836 1.00 93.50 89 LYS A CA 1
ATOM 700 C C . LYS A 1 89 ? -5.452 -2.697 17.668 1.00 93.50 89 LYS A C 1
ATOM 702 O O . LYS A 1 89 ? -5.900 -2.739 18.809 1.00 93.50 89 LYS A O 1
ATOM 707 N N . GLU A 1 90 ? -4.845 -3.745 17.121 1.00 94.06 90 GLU A N 1
ATOM 708 C CA . GLU A 1 90 ? -4.579 -4.959 17.901 1.00 94.06 90 GLU A CA 1
ATOM 709 C C . GLU A 1 90 ? -3.484 -4.720 18.951 1.00 94.06 90 GLU A C 1
ATOM 711 O O . GLU A 1 90 ? -3.619 -5.148 20.097 1.00 94.06 90 GLU A O 1
ATOM 716 N N . LEU A 1 91 ? -2.444 -3.953 18.612 1.00 95.56 91 LEU A N 1
ATOM 717 C CA . LEU A 1 91 ? -1.382 -3.585 19.544 1.00 95.56 91 LEU A CA 1
ATOM 718 C C . LEU A 1 91 ? -1.901 -2.741 20.716 1.00 95.56 91 LEU A C 1
ATOM 720 O O . LEU A 1 91 ? -1.463 -2.936 21.850 1.00 95.56 91 LEU A O 1
ATOM 724 N N . SER A 1 92 ? -2.835 -1.816 20.477 1.00 94.00 92 SER A N 1
ATOM 725 C CA . SER A 1 92 ? -3.414 -1.003 21.552 1.00 94.00 92 SER A CA 1
ATOM 726 C C . SER A 1 92 ? -4.220 -1.850 22.542 1.00 94.00 92 SER A C 1
ATOM 728 O O . SER A 1 92 ? -4.068 -1.681 23.753 1.00 94.00 92 SER A O 1
ATOM 730 N N . LYS A 1 93 ? -4.989 -2.835 22.058 1.00 93.88 93 LYS A N 1
ATOM 731 C CA . LYS A 1 93 ? -5.708 -3.794 22.918 1.00 93.88 93 LYS A CA 1
ATOM 732 C C . LYS A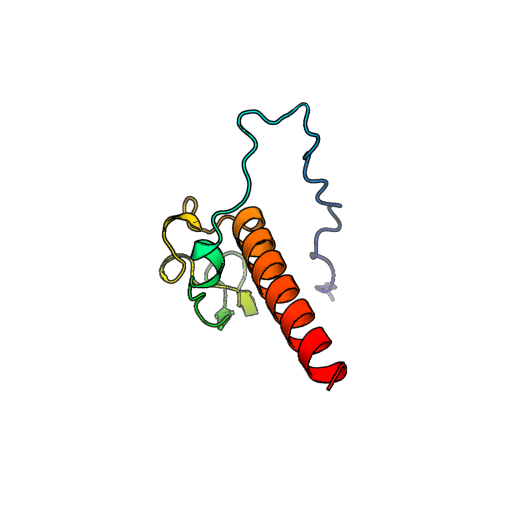 1 93 ? -4.760 -4.602 23.802 1.00 93.88 93 LYS A C 1
ATOM 734 O O . LYS A 1 93 ? -5.078 -4.835 24.964 1.00 93.88 93 LYS A O 1
ATOM 739 N N . LEU A 1 94 ? -3.607 -5.012 23.268 1.00 92.81 94 LEU A N 1
ATOM 740 C CA . LEU A 1 94 ? -2.597 -5.760 24.023 1.00 92.81 94 LEU A CA 1
ATOM 741 C C . LEU A 1 94 ? -1.955 -4.920 25.129 1.00 92.81 94 LEU A C 1
ATOM 743 O O . LEU A 1 94 ? -1.721 -5.439 26.209 1.00 92.81 94 LEU A O 1
ATOM 747 N N . LYS A 1 95 ? -1.714 -3.626 24.886 1.00 80.94 95 LYS A N 1
ATOM 748 C CA . LYS A 1 95 ? -1.143 -2.698 25.881 1.00 80.94 95 LYS A CA 1
ATOM 749 C C . LYS A 1 95 ? -2.109 -2.298 27.001 1.00 80.94 95 LYS A C 1
ATOM 751 O O . LYS A 1 95 ? -1.688 -1.658 27.956 1.00 80.94 95 LYS A O 1
ATOM 756 N N . THR A 1 96 ? -3.396 -2.613 26.856 1.00 69.81 96 THR A N 1
ATOM 757 C CA . THR A 1 96 ? -4.434 -2.303 27.855 1.00 69.81 96 THR A CA 1
ATOM 758 C C . THR A 1 96 ? -4.693 -3.491 28.801 1.00 69.81 96 THR A C 1
ATOM 760 O O . THR A 1 96 ? -5.559 -3.406 29.669 1.00 69.81 96 THR A O 1
ATOM 763 N N . ARG A 1 97 ? -3.966 -4.604 28.628 1.00 54.19 97 ARG A N 1
ATOM 764 C CA . ARG A 1 97 ? -3.896 -5.740 29.560 1.00 54.19 97 ARG A CA 1
ATOM 765 C C . ARG A 1 97 ? -2.585 -5.699 30.328 1.00 54.19 97 ARG A C 1
ATOM 767 O O . ARG A 1 97 ? -2.616 -6.140 31.494 1.00 54.19 97 ARG A O 1
#

Radius of gyration: 17.95 Å; chains: 1; bounding box: 52×29×49 Å

Sequence (97 aa):
MKNYLNDVVMANITIPSLSKFKEGIRDLDPSMLEIRLPPPRIYERVEDGGGMEIGFIAEELPEFLRRGDGYDLKALVAILALKVSRLEKELSKLKTR

Foldseek 3Di:
DDDPPDDPPPPPPPDPDDCVVDDPDDDDDPCLLVADADDWDWDWDPDDPIDTDIGDCLVRGDPQQHDVNHGDPVVVVVSVVVNVVVVVVVVVVVVVD